Protein AF-A0A158M5Q3-F1 (afdb_monomer_lite)

Radius of gyration: 16.1 Å; chains: 1; bounding box: 41×41×48 Å

Structure (mmCIF, N/CA/C/O backbone):
data_AF-A0A158M5Q3-F1
#
_entry.id   AF-A0A158M5Q3-F1
#
loop_
_atom_site.group_PDB
_atom_site.id
_atom_site.type_symbol
_atom_site.label_atom_id
_atom_site.label_alt_id
_atom_site.label_comp_id
_atom_site.label_asym_id
_atom_site.label_entity_id
_atom_site.label_seq_id
_atom_site.pdbx_PDB_ins_code
_atom_site.Cartn_x
_atom_site.Cartn_y
_atom_site.Cartn_z
_atom_site.occupancy
_atom_site.B_iso_or_equiv
_atom_site.auth_seq_id
_atom_site.auth_comp_id
_atom_site.auth_asym_id
_atom_site.auth_atom_id
_atom_site.pdbx_PDB_model_num
ATOM 1 N N . MET A 1 1 ? 25.652 -7.211 -4.230 1.00 36.22 1 MET A N 1
ATOM 2 C CA . MET A 1 1 ? 25.562 -5.881 -3.590 1.00 36.22 1 MET A CA 1
ATOM 3 C C . MET A 1 1 ? 24.332 -5.898 -2.707 1.00 36.22 1 MET A C 1
ATOM 5 O O . MET A 1 1 ? 23.255 -6.157 -3.224 1.00 36.22 1 MET A O 1
ATOM 9 N N . CYS A 1 2 ? 24.493 -5.760 -1.390 1.00 32.19 2 CYS A N 1
ATOM 10 C CA . CYS A 1 2 ? 23.364 -5.743 -0.463 1.00 32.19 2 CYS A CA 1
ATOM 11 C C . CYS A 1 2 ? 22.443 -4.579 -0.832 1.00 32.19 2 CYS A C 1
ATOM 13 O O . CYS A 1 2 ? 22.856 -3.425 -0.743 1.00 32.19 2 CYS A O 1
ATOM 15 N N . CYS A 1 3 ? 21.218 -4.881 -1.257 1.00 48.75 3 CYS A N 1
ATOM 16 C CA . CYS A 1 3 ? 20.150 -3.894 -1.286 1.00 48.75 3 CYS A CA 1
ATOM 17 C C . CYS A 1 3 ? 19.891 -3.538 0.183 1.00 48.75 3 CYS A C 1
ATOM 19 O O . CYS A 1 3 ? 19.290 -4.317 0.924 1.00 48.75 3 CYS A O 1
ATOM 21 N N . ALA A 1 4 ? 20.507 -2.453 0.654 1.00 62.75 4 ALA A N 1
ATOM 22 C CA . ALA A 1 4 ? 20.333 -2.003 2.021 1.00 62.75 4 ALA A CA 1
ATOM 23 C C . ALA A 1 4 ? 18.850 -1.686 2.211 1.00 62.75 4 ALA A C 1
ATOM 25 O O . ALA A 1 4 ? 18.275 -0.895 1.467 1.00 62.75 4 ALA A O 1
ATOM 26 N N . ILE A 1 5 ? 18.238 -2.342 3.192 1.00 69.00 5 ILE A N 1
ATOM 27 C CA . ILE A 1 5 ? 16.877 -2.063 3.636 1.00 69.00 5 ILE A CA 1
ATOM 28 C C . ILE A 1 5 ? 16.784 -0.540 3.879 1.00 69.00 5 ILE A C 1
ATOM 30 O O . ILE A 1 5 ? 17.504 -0.052 4.753 1.00 69.00 5 ILE A O 1
ATOM 34 N N . PRO A 1 6 ? 15.964 0.234 3.132 1.00 79.88 6 PRO A N 1
ATOM 35 C CA . PRO A 1 6 ? 15.873 1.682 3.317 1.00 79.88 6 PRO A CA 1
ATOM 36 C C . PRO A 1 6 ? 15.484 2.019 4.760 1.00 79.88 6 PRO A C 1
ATOM 38 O O . PRO A 1 6 ? 14.729 1.249 5.373 1.00 79.88 6 PRO A O 1
ATOM 41 N N . PRO A 1 7 ? 15.968 3.150 5.303 1.00 86.25 7 PRO A N 1
ATOM 42 C CA . PRO A 1 7 ? 15.617 3.578 6.650 1.00 86.25 7 PRO A CA 1
ATOM 43 C C . PRO A 1 7 ? 14.099 3.726 6.780 1.00 86.25 7 PRO A C 1
ATOM 45 O O . PRO A 1 7 ? 13.416 4.129 5.840 1.00 86.25 7 PRO A O 1
ATOM 48 N N . ALA A 1 8 ? 13.563 3.371 7.947 1.00 88.19 8 ALA A N 1
ATOM 49 C CA . ALA A 1 8 ? 12.144 3.543 8.230 1.00 88.19 8 ALA A CA 1
ATOM 50 C C . ALA A 1 8 ? 11.768 5.035 8.209 1.00 88.19 8 ALA A C 1
ATOM 52 O O . ALA A 1 8 ? 12.529 5.869 8.701 1.00 88.19 8 ALA A O 1
ATOM 53 N N . GLU A 1 9 ? 10.568 5.362 7.718 1.00 90.44 9 GLU A N 1
ATOM 54 C CA . GLU A 1 9 ? 10.028 6.733 7.720 1.00 90.44 9 GLU A CA 1
ATOM 55 C C . GLU A 1 9 ? 8.699 6.795 8.503 1.00 90.44 9 GLU A C 1
ATOM 57 O O . GLU A 1 9 ? 7.627 6.950 7.907 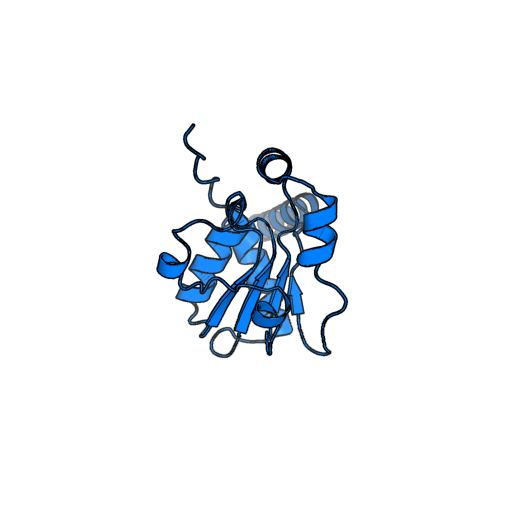1.00 90.44 9 GLU A O 1
ATOM 62 N N . PRO A 1 10 ? 8.724 6.679 9.849 1.00 90.75 10 PRO A N 1
ATOM 63 C CA . PRO A 1 10 ? 7.507 6.536 10.648 1.00 90.75 10 PRO A CA 1
ATOM 64 C C . PRO A 1 10 ? 6.583 7.752 10.588 1.00 90.75 10 PRO A C 1
ATOM 66 O O . PRO A 1 10 ? 5.369 7.589 10.567 1.00 90.75 10 PRO A O 1
ATOM 69 N N . LEU A 1 11 ? 7.133 8.971 10.532 1.00 89.88 11 LEU A N 1
ATOM 70 C CA . LEU A 1 11 ? 6.322 10.193 10.466 1.00 89.88 11 LEU A CA 1
ATOM 71 C C . LEU A 1 11 ? 5.507 10.277 9.172 1.00 89.88 11 LEU A C 1
ATOM 73 O O . LEU A 1 11 ? 4.345 10.674 9.215 1.00 89.88 11 LEU A O 1
ATOM 77 N N . ALA A 1 12 ? 6.082 9.852 8.044 1.00 89.00 12 ALA A N 1
ATOM 78 C CA . ALA A 1 12 ? 5.360 9.787 6.778 1.00 89.00 12 ALA A CA 1
ATOM 79 C C . ALA A 1 12 ? 4.217 8.762 6.855 1.00 89.00 12 ALA A C 1
ATOM 81 O O . ALA A 1 12 ? 3.086 9.075 6.499 1.00 89.00 12 ALA A O 1
ATOM 82 N N . ALA A 1 13 ? 4.484 7.580 7.422 1.00 92.62 13 ALA A N 1
ATOM 83 C CA . ALA A 1 13 ? 3.451 6.572 7.646 1.00 92.62 13 ALA A CA 1
ATOM 84 C C . ALA A 1 13 ? 2.337 7.061 8.591 1.00 92.62 13 ALA A C 1
ATOM 86 O O . ALA A 1 13 ? 1.164 6.823 8.332 1.00 92.62 13 ALA A O 1
ATOM 87 N N . LEU A 1 14 ? 2.668 7.780 9.668 1.00 92.62 14 LEU A N 1
ATOM 88 C CA . LEU A 1 14 ? 1.670 8.358 10.576 1.00 92.62 14 LEU A CA 1
ATOM 89 C C . LEU A 1 14 ? 0.802 9.419 9.889 1.00 92.62 14 LEU A C 1
ATOM 91 O O . LEU A 1 14 ? -0.396 9.503 10.166 1.00 92.62 14 LEU A O 1
ATOM 95 N N . ALA A 1 15 ? 1.383 10.215 8.991 1.00 90.50 15 ALA A N 1
ATOM 96 C CA . ALA A 1 15 ? 0.629 11.168 8.190 1.00 90.50 15 ALA A CA 1
ATOM 97 C C . ALA A 1 15 ? -0.339 10.452 7.230 1.00 90.50 15 ALA A C 1
ATOM 99 O O . ALA A 1 15 ? -1.514 10.820 7.187 1.00 90.50 15 ALA A O 1
ATOM 100 N N . ASP A 1 16 ? 0.095 9.372 6.571 1.00 93.06 16 ASP A N 1
ATOM 101 C CA . ASP A 1 16 ? -0.781 8.524 5.749 1.00 93.06 16 ASP A CA 1
ATOM 102 C C . ASP A 1 16 ? -1.927 7.927 6.584 1.00 93.06 16 ASP A C 1
ATOM 104 O O . ASP A 1 16 ? -3.096 8.029 6.211 1.00 93.06 16 ASP A O 1
ATOM 108 N N . LEU A 1 17 ? -1.628 7.367 7.763 1.00 94.81 17 LEU A N 1
ATOM 109 C CA . LEU A 1 17 ? -2.639 6.808 8.670 1.00 94.81 17 LEU A CA 1
ATOM 110 C C . LEU A 1 17 ? -3.659 7.852 9.119 1.00 94.81 17 LEU A C 1
ATOM 112 O O . LEU A 1 17 ? -4.843 7.538 9.247 1.00 94.81 17 LEU A O 1
ATOM 116 N N . ARG A 1 18 ? -3.224 9.094 9.361 1.00 93.88 18 ARG A N 1
ATOM 117 C CA . ARG A 1 18 ? -4.131 10.193 9.704 1.00 93.88 18 ARG A CA 1
ATOM 118 C C . ARG A 1 18 ? -5.091 10.480 8.553 1.00 93.88 18 ARG A C 1
ATOM 120 O O . ARG A 1 18 ? -6.288 10.591 8.808 1.00 93.88 18 ARG A O 1
ATOM 127 N N . VAL A 1 19 ? -4.588 10.567 7.321 1.00 92.94 19 VAL A N 1
ATOM 128 C CA . VAL A 1 19 ? -5.415 10.790 6.123 1.00 92.94 19 VAL A CA 1
ATOM 129 C C . VAL A 1 19 ? -6.410 9.645 5.937 1.00 92.94 19 VAL A C 1
ATOM 131 O O . VAL A 1 19 ? -7.607 9.890 5.791 1.00 92.94 19 VAL A O 1
ATOM 134 N N . ILE A 1 20 ? -5.943 8.396 6.035 1.00 95.12 20 ILE A N 1
ATOM 135 C CA . ILE A 1 20 ? -6.796 7.204 5.946 1.00 95.12 20 ILE A CA 1
ATOM 136 C C . ILE A 1 20 ? -7.895 7.261 7.007 1.00 95.12 20 ILE A C 1
ATOM 138 O O . ILE A 1 20 ? -9.070 7.113 6.684 1.00 95.12 20 ILE A O 1
ATOM 142 N N . ARG A 1 21 ? -7.544 7.547 8.264 1.00 95.06 21 ARG A N 1
ATOM 143 C CA . ARG A 1 21 ? -8.514 7.617 9.361 1.00 95.06 21 ARG A CA 1
ATOM 144 C C . ARG A 1 21 ? -9.535 8.735 9.180 1.00 95.06 21 ARG A C 1
ATOM 146 O O . ARG A 1 21 ? -10.699 8.539 9.505 1.00 95.06 21 ARG A O 1
ATOM 153 N N . GLN A 1 22 ? -9.126 9.895 8.674 1.00 93.50 22 GLN A N 1
ATOM 154 C CA . GLN A 1 22 ? -10.044 11.005 8.413 1.00 93.50 22 GLN A CA 1
ATOM 155 C C . GLN A 1 22 ? -11.044 10.676 7.301 1.00 93.50 22 GLN A C 1
ATOM 157 O O . GLN A 1 22 ? -12.206 11.052 7.406 1.00 93.50 22 GLN A O 1
ATOM 162 N N . ALA A 1 23 ? -10.609 9.958 6.265 1.00 94.31 23 ALA A N 1
ATOM 163 C CA . ALA A 1 23 ? -11.457 9.598 5.133 1.00 94.31 23 ALA A CA 1
ATOM 164 C C . ALA A 1 23 ? -12.320 8.346 5.379 1.00 94.31 23 ALA A C 1
ATOM 166 O O . ALA A 1 23 ? -13.414 8.245 4.831 1.00 94.31 23 ALA A O 1
ATOM 167 N N . LYS A 1 24 ? -11.829 7.380 6.167 1.00 94.88 24 LYS A N 1
ATOM 168 C CA . LYS A 1 24 ? -12.440 6.048 6.335 1.00 94.88 24 LYS A CA 1
ATOM 169 C C . LYS A 1 24 ? -12.928 5.739 7.753 1.00 94.88 24 LYS A C 1
ATOM 171 O O . LYS A 1 24 ? -13.619 4.750 7.958 1.00 94.88 24 LYS A O 1
ATOM 176 N N . GLY A 1 25 ? -12.576 6.553 8.746 1.00 93.38 25 GLY A N 1
ATOM 177 C CA . GLY A 1 25 ? -12.987 6.398 10.147 1.00 93.38 25 GLY A CA 1
ATOM 178 C C . GLY A 1 25 ? -12.188 5.359 10.948 1.00 93.38 25 GLY A C 1
ATOM 179 O O . GLY A 1 25 ? -11.713 5.674 12.043 1.00 93.38 25 GLY A O 1
ATOM 180 N N . GLY A 1 26 ? -12.000 4.149 10.411 1.00 92.88 26 GLY A N 1
ATOM 181 C CA . GLY A 1 26 ? -11.312 3.028 11.071 1.00 92.88 26 GLY A CA 1
ATOM 182 C C . GLY A 1 26 ? -10.411 2.222 10.132 1.00 92.88 26 GLY A C 1
ATOM 183 O O . GLY A 1 26 ? -10.350 2.508 8.942 1.00 92.88 26 GLY A O 1
ATOM 184 N N . PHE A 1 27 ? -9.695 1.229 10.676 1.00 96.81 27 PHE A N 1
ATOM 185 C CA . PHE A 1 27 ? -8.739 0.400 9.920 1.00 96.81 27 PHE A CA 1
ATOM 186 C C . PHE A 1 27 ? -9.158 -1.070 9.786 1.00 96.81 27 PHE A C 1
ATOM 188 O O . PHE A 1 27 ? -8.744 -1.729 8.841 1.00 96.81 27 PHE A O 1
ATOM 195 N N . THR A 1 28 ? -9.997 -1.576 10.692 1.00 96.44 28 THR A N 1
ATOM 196 C CA . THR A 1 28 ? -10.304 -3.010 10.859 1.00 96.44 28 THR A CA 1
ATOM 197 C C . THR A 1 28 ? -11.149 -3.634 9.753 1.00 96.44 28 THR A C 1
ATOM 199 O O . THR A 1 28 ? -11.327 -4.846 9.727 1.00 96.44 28 THR A O 1
ATOM 202 N N . GLU A 1 29 ? -11.673 -2.821 8.843 1.00 95.06 29 GLU A N 1
ATOM 203 C CA . GLU A 1 29 ? -12.469 -3.272 7.697 1.00 95.06 29 GLU A CA 1
ATOM 204 C C . GLU A 1 29 ? -11.802 -2.917 6.363 1.00 95.06 29 GLU A C 1
ATOM 206 O O . GLU A 1 29 ? -12.359 -3.197 5.308 1.00 95.06 29 GLU A O 1
ATOM 211 N N . LEU A 1 30 ? -10.607 -2.310 6.394 1.00 96.94 30 LEU A N 1
ATOM 212 C CA . LEU A 1 30 ? -9.972 -1.774 5.195 1.00 96.94 30 LEU A CA 1
ATOM 213 C C . LEU A 1 30 ? -9.127 -2.808 4.461 1.00 96.94 30 LEU A C 1
ATOM 215 O O . LEU A 1 30 ? -8.205 -3.405 5.020 1.00 96.94 30 LEU A O 1
ATOM 219 N N . ARG A 1 31 ? -9.365 -2.905 3.157 1.00 97.81 31 ARG A N 1
ATOM 220 C CA . ARG A 1 31 ? -8.466 -3.566 2.212 1.00 97.81 31 ARG A CA 1
ATOM 221 C C . ARG A 1 31 ? -7.540 -2.527 1.601 1.00 97.81 31 ARG A C 1
ATOM 223 O O . ARG A 1 31 ? -7.997 -1.597 0.932 1.00 97.81 31 ARG A O 1
ATOM 230 N N . VAL A 1 32 ? -6.238 -2.666 1.833 1.00 98.12 32 VAL A N 1
ATOM 231 C CA . VAL A 1 32 ? -5.242 -1.673 1.403 1.00 98.12 32 VAL A CA 1
ATOM 232 C C . VAL A 1 32 ? -4.311 -2.260 0.352 1.00 98.12 32 VAL A C 1
ATOM 234 O O . VAL A 1 32 ? -3.675 -3.289 0.575 1.00 98.12 32 VAL A O 1
ATOM 237 N N . ALA A 1 33 ? -4.189 -1.578 -0.785 1.00 98.06 33 ALA A N 1
ATOM 238 C CA . ALA A 1 33 ? -3.317 -1.965 -1.885 1.00 98.06 33 ALA A CA 1
ATOM 239 C C . ALA A 1 33 ? -2.126 -1.010 -2.008 1.00 98.06 33 ALA A C 1
ATOM 241 O O . ALA A 1 33 ? -2.296 0.179 -2.253 1.00 98.06 33 ALA A O 1
ATOM 242 N N . PHE A 1 34 ? -0.913 -1.534 -1.883 1.00 97.50 34 PHE A N 1
ATOM 243 C CA . PHE A 1 34 ? 0.335 -0.833 -2.159 1.00 97.50 34 PHE A CA 1
ATOM 244 C C . PHE A 1 34 ? 0.743 -1.087 -3.606 1.00 97.50 34 PHE A C 1
ATOM 246 O O . PHE A 1 34 ? 0.871 -2.242 -4.013 1.00 97.50 34 PHE A O 1
ATOM 253 N N . VAL A 1 35 ? 0.975 -0.027 -4.378 1.00 95.75 35 VAL A N 1
ATOM 254 C CA . VAL A 1 35 ? 1.354 -0.136 -5.791 1.00 95.75 35 VAL A CA 1
ATOM 255 C C . VAL A 1 35 ? 2.662 0.603 -6.043 1.00 95.75 35 VAL A C 1
ATOM 257 O O . VAL A 1 35 ? 2.747 1.805 -5.806 1.00 95.75 35 VAL A O 1
ATOM 260 N N . GLY A 1 36 ? 3.670 -0.112 -6.546 1.00 91.88 36 GLY A N 1
ATOM 261 C CA . GLY A 1 36 ? 4.933 0.463 -7.010 1.00 91.88 36 GLY A CA 1
ATOM 262 C C . GLY A 1 36 ? 6.164 0.002 -6.238 1.00 91.88 36 GLY A C 1
ATOM 263 O O . GLY A 1 36 ? 6.314 -1.186 -5.947 1.00 91.88 36 GLY A O 1
ATOM 264 N N . ASP A 1 37 ? 7.087 0.927 -5.969 1.00 91.56 37 ASP A N 1
ATOM 265 C CA . ASP A 1 37 ? 8.390 0.617 -5.380 1.00 91.56 37 ASP A CA 1
ATOM 266 C C . ASP A 1 37 ? 8.343 0.388 -3.861 1.00 91.56 37 ASP A C 1
ATOM 268 O O . ASP A 1 37 ? 8.621 1.281 -3.057 1.00 91.56 37 ASP A O 1
ATOM 272 N N . PHE A 1 38 ? 7.997 -0.834 -3.452 1.00 93.56 38 PHE A N 1
ATOM 273 C CA . PHE A 1 38 ? 7.992 -1.221 -2.041 1.00 93.56 38 PHE A CA 1
ATOM 274 C C . PHE A 1 38 ? 9.409 -1.452 -1.498 1.00 93.56 38 PHE A C 1
ATOM 276 O O . PHE A 1 38 ? 9.704 -1.097 -0.354 1.00 93.56 38 PHE A O 1
ATOM 283 N N . ALA A 1 39 ? 10.294 -2.042 -2.307 1.00 91.44 39 ALA A N 1
ATOM 284 C CA . ALA A 1 39 ? 11.650 -2.412 -1.908 1.00 91.44 39 ALA A CA 1
ATOM 285 C C . ALA A 1 39 ? 12.451 -1.216 -1.368 1.00 91.44 39 ALA A C 1
ATOM 287 O O . ALA A 1 39 ? 13.127 -1.349 -0.343 1.00 91.44 39 ALA A O 1
ATOM 288 N N . HIS A 1 40 ? 12.313 -0.047 -2.000 1.00 90.12 40 HIS A N 1
ATOM 289 C CA . HIS A 1 40 ? 13.074 1.153 -1.643 1.00 90.12 40 HIS A CA 1
ATOM 290 C C . HIS A 1 40 ? 12.271 2.194 -0.844 1.00 90.12 40 HIS A C 1
ATOM 292 O O . HIS A 1 40 ? 12.785 3.276 -0.566 1.00 90.12 40 HIS A O 1
ATOM 298 N N . SER A 1 41 ? 11.044 1.882 -0.409 1.00 90.50 41 SER A N 1
ATOM 299 C CA . SER A 1 41 ? 10.198 2.827 0.331 1.00 90.50 41 SER A CA 1
ATOM 300 C C . SER A 1 41 ? 10.200 2.573 1.845 1.00 90.50 41 SER A C 1
ATOM 302 O O . SER A 1 41 ? 9.565 1.642 2.352 1.00 90.50 41 SER A O 1
ATOM 304 N N . GLY A 1 42 ? 10.881 3.453 2.590 1.00 91.50 42 GLY A N 1
ATOM 305 C CA . GLY A 1 42 ? 10.826 3.498 4.056 1.00 91.50 42 GLY A CA 1
ATOM 306 C C . GLY A 1 42 ? 9.413 3.772 4.576 1.00 91.50 42 GLY A C 1
ATOM 307 O O . GLY A 1 42 ? 8.951 3.096 5.499 1.00 91.50 42 GLY A O 1
ATOM 308 N N . ARG A 1 43 ? 8.695 4.697 3.919 1.00 92.56 43 ARG A N 1
ATOM 309 C CA . ARG A 1 43 ? 7.268 4.984 4.151 1.00 92.56 43 ARG A CA 1
ATOM 310 C C . ARG A 1 43 ? 6.393 3.740 3.994 1.00 92.56 43 ARG A C 1
ATOM 312 O O . ARG A 1 43 ? 5.621 3.443 4.901 1.00 92.56 43 ARG A O 1
ATOM 319 N N . ALA A 1 44 ? 6.523 2.999 2.887 1.00 94.00 44 ALA A N 1
ATOM 320 C CA . ALA A 1 44 ? 5.688 1.824 2.619 1.00 94.00 44 ALA A CA 1
ATOM 321 C C . ALA A 1 44 ? 5.840 0.760 3.706 1.00 94.00 44 ALA A C 1
ATOM 323 O O . ALA A 1 44 ? 4.847 0.242 4.210 1.00 94.00 44 ALA A O 1
ATOM 324 N N . ARG A 1 45 ? 7.083 0.479 4.115 1.00 93.88 45 ARG A N 1
ATOM 325 C CA . ARG A 1 45 ? 7.358 -0.509 5.161 1.00 93.88 45 ARG A CA 1
ATOM 326 C C . ARG A 1 45 ? 6.793 -0.089 6.516 1.00 93.88 45 ARG A C 1
ATOM 328 O O . ARG A 1 45 ? 6.186 -0.911 7.199 1.00 93.88 45 ARG A O 1
ATOM 335 N N . SER A 1 46 ? 6.978 1.175 6.900 1.00 95.19 46 SER A N 1
ATOM 336 C CA . SER A 1 46 ? 6.425 1.711 8.147 1.00 95.19 46 SER A CA 1
ATOM 337 C C . SER A 1 46 ? 4.894 1.704 8.143 1.00 95.19 46 SER A C 1
ATOM 339 O O . SER A 1 46 ? 4.289 1.316 9.141 1.00 95.19 46 SER A O 1
ATOM 341 N N . LEU A 1 47 ? 4.266 2.075 7.023 1.00 96.25 47 LEU A N 1
ATOM 342 C CA . LEU A 1 47 ? 2.811 2.086 6.882 1.00 96.25 47 LEU A CA 1
ATOM 343 C C . LEU A 1 47 ? 2.226 0.672 6.920 1.00 96.25 47 LEU A C 1
ATOM 345 O O . LEU A 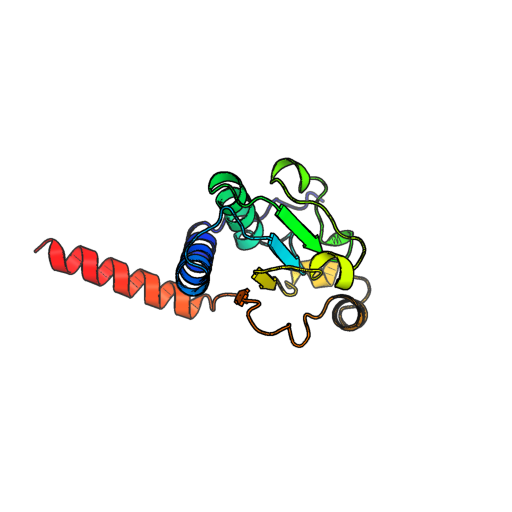1 47 ? 1.270 0.436 7.651 1.00 96.25 47 LEU A O 1
ATOM 349 N N . ALA A 1 48 ? 2.829 -0.273 6.198 1.00 96.50 48 ALA A N 1
ATOM 350 C CA . ALA A 1 48 ? 2.478 -1.690 6.241 1.00 96.50 48 ALA A CA 1
ATOM 351 C C . ALA A 1 48 ? 2.493 -2.242 7.671 1.00 96.50 48 ALA A C 1
ATOM 353 O O . ALA A 1 48 ? 1.504 -2.800 8.137 1.00 96.50 48 ALA A O 1
ATOM 354 N N . HIS A 1 49 ? 3.596 -2.026 8.393 1.00 95.75 49 HIS A N 1
ATOM 355 C CA . HIS A 1 49 ? 3.727 -2.483 9.773 1.00 95.75 49 HIS A CA 1
ATOM 356 C C . HIS A 1 49 ? 2.643 -1.882 10.684 1.00 95.75 49 HIS A C 1
ATOM 358 O O . HIS A 1 49 ? 2.028 -2.593 11.483 1.00 95.75 49 HIS A O 1
ATOM 364 N N . ALA A 1 50 ? 2.373 -0.583 10.540 1.00 96.75 50 ALA A N 1
ATOM 365 C CA . ALA A 1 50 ? 1.356 0.100 11.326 1.00 96.75 50 ALA A CA 1
ATOM 366 C C . ALA A 1 50 ? -0.069 -0.375 11.003 1.00 96.75 50 ALA A C 1
ATOM 368 O O . ALA A 1 50 ? -0.836 -0.622 11.926 1.00 96.75 50 ALA A O 1
ATOM 369 N N . LEU A 1 51 ? -0.425 -0.548 9.727 1.00 97.50 51 LEU A N 1
ATOM 370 C CA . LEU A 1 51 ? -1.746 -1.041 9.320 1.00 97.50 51 LEU A CA 1
ATOM 371 C C . LEU A 1 51 ? -2.003 -2.465 9.822 1.00 97.50 51 LEU A C 1
ATOM 373 O O . LEU A 1 51 ? -3.076 -2.726 10.362 1.00 97.50 51 LEU A O 1
ATOM 377 N N . THR A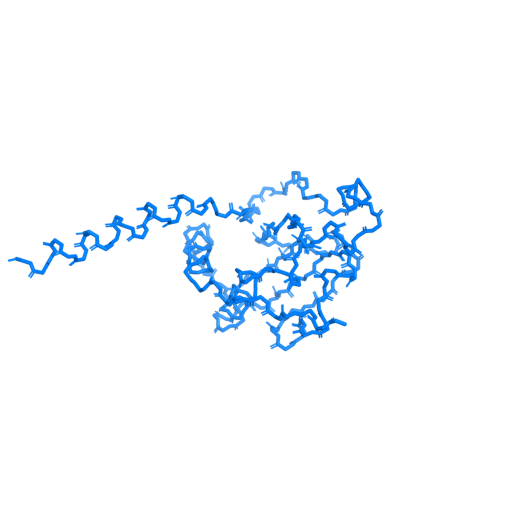 1 52 ? -1.006 -3.347 9.731 1.00 96.75 52 THR A N 1
ATOM 378 C CA . THR A 1 52 ? -1.080 -4.698 10.309 1.00 96.75 52 THR A CA 1
ATOM 379 C C . THR A 1 52 ? -1.287 -4.638 11.822 1.00 96.75 52 THR A C 1
ATOM 381 O O . THR A 1 52 ? -2.134 -5.342 12.361 1.00 96.75 52 THR A O 1
ATOM 384 N N . THR A 1 53 ? -0.579 -3.739 12.514 1.00 96.31 53 THR A N 1
ATOM 385 C CA . THR A 1 53 ? -0.724 -3.535 13.968 1.00 96.31 53 THR A CA 1
ATOM 386 C C . THR A 1 53 ? -2.102 -2.982 14.346 1.00 96.31 53 THR A C 1
ATOM 388 O O . THR A 1 53 ? -2.661 -3.343 15.377 1.00 96.31 53 THR A O 1
ATOM 391 N N . LEU A 1 54 ? -2.668 -2.115 13.506 1.00 96.44 54 LEU A N 1
ATOM 392 C CA . LEU A 1 54 ? -3.985 -1.502 13.689 1.00 96.44 54 LEU A CA 1
ATOM 393 C C . LEU A 1 54 ? -5.146 -2.421 13.271 1.00 96.44 54 LEU A C 1
ATOM 395 O O . LEU A 1 54 ? -6.304 -2.015 13.372 1.00 96.44 54 LEU A O 1
ATOM 399 N N . GLY A 1 55 ? -4.848 -3.646 12.831 1.00 96.00 55 GLY A N 1
ATOM 400 C CA . GLY A 1 55 ? -5.841 -4.670 12.528 1.00 96.00 55 GLY A CA 1
ATOM 401 C C . GLY A 1 55 ? -6.461 -4.559 11.140 1.00 96.00 55 GLY A C 1
ATOM 402 O O . GLY A 1 55 ? -7.569 -5.052 10.955 1.00 96.00 55 GLY A O 1
ATOM 403 N N . ALA A 1 56 ? -5.787 -3.921 10.176 1.00 97.44 56 ALA A N 1
ATOM 404 C CA . ALA A 1 56 ? -6.240 -3.948 8.789 1.00 97.44 56 ALA A CA 1
ATOM 405 C C . ALA A 1 56 ? -6.303 -5.406 8.288 1.00 97.44 56 ALA A C 1
ATOM 407 O O . ALA A 1 56 ? -5.284 -6.100 8.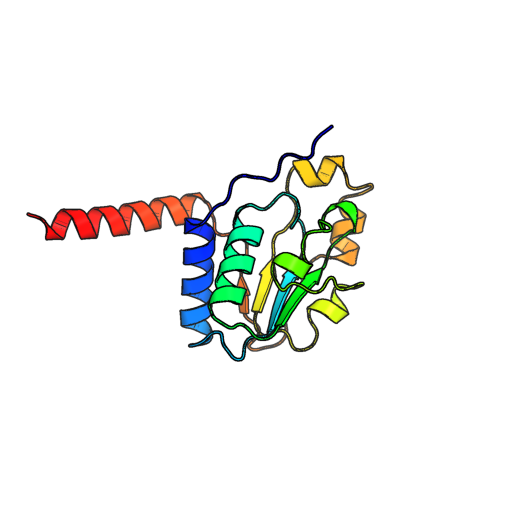329 1.00 97.44 56 ALA A O 1
ATOM 408 N N . PRO A 1 57 ? -7.477 -5.892 7.844 1.00 95.88 57 PRO A N 1
ATOM 409 C CA . PRO A 1 57 ? -7.698 -7.313 7.588 1.00 95.88 57 PRO A CA 1
ATOM 410 C C . PRO A 1 57 ? -6.951 -7.817 6.355 1.00 95.88 57 PRO A C 1
ATOM 412 O O . PRO A 1 57 ? -6.637 -9.003 6.272 1.00 95.88 57 PRO A O 1
ATOM 415 N N . GLU A 1 58 ? -6.676 -6.939 5.388 1.00 96.94 58 GLU A N 1
ATOM 416 C CA . GLU A 1 58 ? -6.018 -7.333 4.151 1.00 96.94 58 GLU A CA 1
ATOM 417 C C . GLU A 1 58 ? -5.104 -6.235 3.607 1.00 96.94 58 GLU A C 1
ATOM 419 O O . GLU A 1 58 ? -5.550 -5.137 3.266 1.00 96.94 58 GLU A O 1
ATOM 424 N N . LEU A 1 59 ? -3.821 -6.572 3.459 1.00 98.06 59 LEU A N 1
ATOM 425 C CA . LEU A 1 59 ? -2.828 -5.733 2.803 1.00 98.06 59 LEU A CA 1
ATOM 426 C C . LEU A 1 59 ? -2.279 -6.439 1.561 1.00 98.06 59 LEU A C 1
ATOM 428 O O . LEU A 1 59 ? -1.872 -7.604 1.600 1.00 98.06 59 LEU A O 1
ATOM 432 N N . ARG A 1 60 ? -2.236 -5.719 0.444 1.00 98.00 60 ARG A N 1
ATOM 433 C CA . ARG A 1 60 ? -1.797 -6.227 -0.858 1.00 98.00 60 ARG A CA 1
ATOM 434 C C . ARG A 1 60 ? -0.638 -5.405 -1.383 1.00 98.00 60 ARG A C 1
ATOM 436 O O . ARG A 1 60 ? -0.618 -4.195 -1.201 1.00 98.00 60 ARG A O 1
ATOM 443 N N . ALA A 1 61 ? 0.300 -6.041 -2.069 1.00 97.38 61 ALA A N 1
ATOM 444 C CA . ALA A 1 61 ? 1.403 -5.366 -2.745 1.00 97.38 61 ALA A CA 1
ATOM 445 C C . ALA A 1 61 ? 1.428 -5.756 -4.226 1.00 97.38 61 ALA A C 1
ATOM 447 O O . ALA A 1 61 ? 1.444 -6.941 -4.554 1.00 97.38 61 ALA A O 1
ATOM 448 N N . ALA A 1 62 ? 1.457 -4.768 -5.115 1.00 96.25 62 ALA A N 1
ATOM 449 C CA . ALA A 1 62 ? 1.543 -4.943 -6.558 1.00 96.25 62 ALA A CA 1
ATOM 450 C C . ALA A 1 62 ? 2.706 -4.135 -7.134 1.00 96.25 62 ALA A C 1
ATOM 452 O O . ALA A 1 62 ? 2.890 -2.955 -6.840 1.00 96.25 62 ALA A O 1
ATOM 453 N N . GLY A 1 63 ? 3.478 -4.779 -7.999 1.00 93.31 63 GLY A N 1
ATOM 454 C CA . GLY A 1 63 ? 4.608 -4.169 -8.674 1.00 93.31 63 GLY A CA 1
ATOM 455 C C . GLY A 1 63 ? 5.452 -5.213 -9.402 1.00 93.31 63 GLY A C 1
ATOM 456 O O . GLY A 1 63 ? 5.240 -6.419 -9.246 1.00 93.31 63 GLY A O 1
ATOM 457 N N . PRO A 1 64 ? 6.433 -4.777 -10.206 1.00 91.69 64 PRO A N 1
ATOM 458 C CA . PRO A 1 64 ? 7.437 -5.674 -10.758 1.00 91.69 64 PRO A CA 1
ATOM 459 C C . PRO A 1 64 ? 8.129 -6.459 -9.644 1.00 91.69 64 PRO A C 1
ATOM 461 O O . PRO A 1 64 ? 8.449 -5.897 -8.601 1.00 91.69 64 PRO A O 1
ATOM 464 N N . ARG A 1 65 ? 8.449 -7.733 -9.894 1.00 91.50 65 ARG A N 1
ATOM 465 C CA . ARG A 1 65 ? 9.113 -8.606 -8.909 1.00 91.50 65 ARG A CA 1
ATOM 466 C C . ARG A 1 65 ? 10.399 -8.002 -8.333 1.00 91.50 65 ARG A C 1
ATOM 468 O O . ARG A 1 65 ? 10.679 -8.195 -7.163 1.00 91.50 65 ARG A O 1
ATOM 475 N N . ALA A 1 66 ? 11.146 -7.237 -9.131 1.00 90.56 66 ALA A N 1
ATOM 476 C CA . ALA A 1 66 ? 12.356 -6.546 -8.682 1.00 90.56 66 ALA A CA 1
ATOM 477 C C . ALA A 1 66 ? 12.106 -5.478 -7.595 1.00 90.56 66 ALA A C 1
ATOM 479 O O . ALA A 1 66 ? 13.038 -5.101 -6.895 1.00 90.56 66 ALA A O 1
ATOM 480 N N . LEU A 1 67 ? 10.868 -4.990 -7.453 1.00 91.31 67 LEU A N 1
ATOM 481 C CA . LEU A 1 67 ? 10.468 -3.971 -6.477 1.00 91.31 67 LEU A CA 1
ATOM 482 C C . LEU A 1 67 ? 9.660 -4.540 -5.301 1.00 91.31 67 LEU A C 1
ATOM 484 O O . LEU A 1 67 ? 9.282 -3.793 -4.398 1.00 91.31 67 LEU A O 1
ATOM 488 N N . LEU A 1 68 ? 9.377 -5.845 -5.309 1.00 93.25 68 LEU A N 1
ATOM 489 C CA . LEU A 1 68 ? 8.643 -6.536 -4.255 1.00 93.25 68 LEU A CA 1
ATOM 490 C C . LEU A 1 68 ? 9.616 -7.436 -3.480 1.00 93.25 68 LEU A C 1
ATOM 492 O O . LEU A 1 68 ? 10.069 -8.441 -4.026 1.00 93.25 68 LEU A O 1
ATOM 496 N N . PRO A 1 69 ? 9.969 -7.094 -2.229 1.00 89.81 69 PRO A N 1
ATOM 497 C CA . PRO A 1 69 ? 10.893 -7.907 -1.448 1.00 89.81 69 PRO A CA 1
ATOM 498 C C . PRO A 1 69 ? 10.231 -9.210 -0.978 1.00 89.81 69 PRO A C 1
ATOM 500 O O . PRO A 1 69 ? 9.035 -9.244 -0.699 1.00 89.81 69 PRO A O 1
ATOM 503 N N . ASP A 1 70 ? 11.025 -10.260 -0.765 1.00 87.81 70 ASP A N 1
ATOM 504 C CA . ASP A 1 70 ? 10.528 -11.542 -0.232 1.00 87.81 70 ASP A CA 1
ATOM 505 C C . ASP A 1 70 ? 9.950 -11.417 1.197 1.00 87.81 70 ASP A C 1
ATOM 507 O O . ASP A 1 70 ? 9.204 -12.278 1.655 1.00 87.81 70 ASP A O 1
ATOM 511 N N . GLY A 1 71 ? 10.270 -10.318 1.893 1.00 87.19 71 GLY A N 1
ATOM 512 C CA . GLY A 1 71 ? 9.840 -9.992 3.256 1.00 87.19 71 GLY A CA 1
ATOM 513 C C . GLY A 1 71 ? 8.398 -9.473 3.414 1.00 87.19 71 GLY A C 1
ATOM 514 O O . GLY A 1 71 ? 8.050 -8.963 4.480 1.00 87.19 71 GLY A O 1
ATOM 515 N N . LEU A 1 72 ? 7.575 -9.507 2.360 1.00 92.25 72 LEU A N 1
ATOM 516 C CA . LEU A 1 72 ? 6.193 -9.003 2.389 1.00 92.25 72 LEU A CA 1
ATOM 517 C C . LEU A 1 72 ? 5.267 -9.773 3.355 1.00 92.25 72 LEU A C 1
ATOM 519 O O . LEU A 1 72 ? 4.553 -9.113 4.116 1.00 92.25 72 LEU A O 1
ATOM 523 N N . PRO A 1 73 ? 5.281 -11.123 3.406 1.00 93.31 73 PRO A N 1
ATOM 524 C CA . PRO A 1 73 ? 4.390 -11.873 4.294 1.00 93.31 73 PRO A CA 1
ATOM 525 C C . PRO A 1 73 ? 4.611 -11.572 5.781 1.00 93.31 73 PRO A C 1
ATOM 527 O O . PRO A 1 73 ? 3.658 -11.548 6.553 1.00 93.31 73 PRO A O 1
ATOM 530 N N . GLN A 1 74 ? 5.849 -11.276 6.187 1.00 91.56 74 GLN A N 1
ATOM 531 C CA . GLN A 1 74 ? 6.201 -10.902 7.563 1.00 91.56 74 GLN A CA 1
ATOM 532 C C . GLN A 1 74 ? 5.599 -9.550 7.971 1.00 91.56 74 GLN A C 1
ATOM 534 O O . GLN A 1 74 ? 5.454 -9.270 9.157 1.00 91.56 74 GLN A O 1
ATOM 539 N N . LEU A 1 75 ? 5.241 -8.715 6.994 1.00 90.25 75 LEU A N 1
ATOM 540 C CA . LEU A 1 75 ? 4.540 -7.451 7.200 1.00 90.25 75 LEU A CA 1
ATOM 541 C C . LEU A 1 75 ? 3.017 -7.601 7.083 1.00 90.25 75 LEU A C 1
ATOM 543 O O . LEU A 1 75 ? 2.315 -6.602 7.208 1.00 90.25 75 LEU A O 1
ATOM 547 N N . GLY A 1 76 ? 2.501 -8.812 6.844 1.00 92.12 76 GLY A N 1
ATOM 548 C CA . GLY A 1 76 ? 1.079 -9.070 6.605 1.00 92.12 76 GLY A CA 1
ATOM 549 C C . GLY A 1 76 ? 0.625 -8.788 5.170 1.00 92.12 76 GLY A C 1
ATOM 550 O O . GLY A 1 76 ? -0.575 -8.730 4.918 1.00 92.12 76 GLY A O 1
ATOM 551 N N . LEU A 1 77 ? 1.559 -8.602 4.225 1.00 96.31 77 LEU A N 1
ATOM 552 C CA . LEU A 1 77 ? 1.232 -8.320 2.828 1.00 96.31 77 LEU A CA 1
ATOM 553 C C . LEU A 1 77 ? 1.196 -9.577 1.967 1.00 96.31 77 LEU A C 1
ATOM 555 O O . LEU A 1 77 ? 2.099 -10.415 2.000 1.00 96.31 77 LEU A O 1
ATOM 559 N N . ARG A 1 78 ? 0.195 -9.625 1.087 1.00 96.00 78 ARG A N 1
ATOM 560 C CA . ARG A 1 78 ? 0.104 -10.576 -0.021 1.00 96.00 78 ARG A CA 1
ATOM 561 C C . ARG A 1 78 ? 0.586 -9.925 -1.318 1.00 96.00 78 ARG A C 1
ATOM 563 O O . ARG A 1 78 ? 0.058 -8.892 -1.731 1.00 96.00 78 ARG A O 1
ATOM 570 N N . ALA A 1 79 ? 1.563 -10.535 -1.986 1.00 96.31 79 ALA A N 1
ATOM 571 C CA . ALA A 1 79 ? 1.970 -10.106 -3.322 1.00 96.31 79 ALA A CA 1
ATOM 572 C C . ALA A 1 79 ? 0.885 -10.467 -4.352 1.00 96.31 79 ALA A C 1
ATOM 574 O O . ALA A 1 79 ? 0.393 -11.595 -4.367 1.00 96.31 79 ALA A O 1
ATOM 575 N N . CYS A 1 80 ? 0.524 -9.511 -5.204 1.00 96.44 80 CYS A N 1
ATOM 576 C CA . CYS A 1 80 ? -0.443 -9.671 -6.287 1.00 96.44 80 CYS A CA 1
ATOM 577 C C . CYS A 1 80 ? 0.285 -9.746 -7.634 1.00 96.44 80 CYS A C 1
ATOM 579 O O . CYS A 1 80 ? 1.264 -9.032 -7.868 1.00 96.44 80 CYS A O 1
ATOM 581 N N . ALA A 1 81 ? -0.204 -10.592 -8.538 1.00 93.25 81 ALA A N 1
ATOM 582 C CA . ALA A 1 81 ? 0.407 -10.814 -9.847 1.00 93.25 81 ALA A CA 1
ATOM 583 C C . ALA A 1 81 ? 0.077 -9.703 -10.856 1.00 93.25 81 ALA A C 1
ATOM 585 O O . ALA A 1 81 ? 0.777 -9.541 -11.858 1.00 93.25 81 ALA A O 1
ATOM 586 N N . SER A 1 82 ? -0.985 -8.936 -10.606 1.00 95.44 82 SER A N 1
ATOM 587 C CA . SER A 1 82 ? -1.429 -7.850 -11.478 1.00 95.44 82 SER A CA 1
ATOM 588 C C . SER A 1 82 ? -1.949 -6.655 -10.687 1.00 95.44 82 SER A C 1
ATOM 590 O O . SER A 1 82 ? -2.351 -6.778 -9.529 1.00 95.44 82 SER A O 1
ATOM 592 N N . LEU A 1 83 ? -1.971 -5.490 -11.339 1.00 95.19 83 LEU A N 1
ATOM 593 C CA . LEU A 1 83 ? -2.589 -4.290 -10.783 1.00 95.19 83 LEU A CA 1
ATOM 594 C C . LEU A 1 83 ? -4.088 -4.507 -10.525 1.00 95.19 83 LEU A C 1
ATOM 596 O O . LEU A 1 83 ? -4.583 -4.121 -9.474 1.00 95.19 83 LEU A O 1
ATOM 600 N N . ALA A 1 84 ? -4.790 -5.169 -11.449 1.00 95.62 84 ALA A N 1
ATOM 601 C CA . ALA A 1 84 ? -6.218 -5.454 -11.315 1.00 95.62 84 ALA A CA 1
ATOM 602 C C . ALA A 1 84 ? -6.524 -6.272 -10.050 1.00 95.62 84 ALA A C 1
ATOM 604 O O . ALA A 1 84 ? -7.417 -5.915 -9.294 1.00 95.62 84 ALA A O 1
ATOM 605 N N . GLU A 1 85 ? -5.731 -7.312 -9.778 1.00 96.50 85 GLU A N 1
ATOM 606 C CA . GLU A 1 85 ? -5.868 -8.124 -8.563 1.00 96.50 85 GLU A CA 1
ATOM 607 C C . GLU A 1 85 ? -5.632 -7.305 -7.285 1.00 96.50 85 GLU A C 1
ATOM 609 O O . GLU A 1 85 ? -6.343 -7.465 -6.294 1.00 96.50 85 GLU A O 1
ATOM 614 N N . ALA A 1 86 ? -4.644 -6.408 -7.291 1.00 96.56 86 ALA A N 1
ATOM 615 C CA . ALA A 1 86 ? -4.383 -5.569 -6.129 1.00 96.56 86 ALA A CA 1
ATOM 616 C C . ALA A 1 86 ? -5.527 -4.584 -5.860 1.00 96.56 86 ALA A C 1
ATOM 618 O O . ALA A 1 86 ? -5.889 -4.392 -4.703 1.00 96.56 86 ALA A O 1
ATOM 619 N N . LEU A 1 87 ? -6.104 -3.998 -6.913 1.00 96.44 87 LEU A N 1
ATOM 620 C CA . LEU A 1 87 ? -7.163 -2.991 -6.812 1.00 96.44 87 LEU A CA 1
ATOM 621 C C . LEU A 1 87 ? -8.561 -3.576 -6.560 1.00 96.44 87 LEU A C 1
ATOM 623 O O . LEU A 1 87 ? -9.457 -2.830 -6.169 1.00 96.44 87 LEU A O 1
ATOM 627 N N . ASP A 1 88 ? -8.761 -4.878 -6.771 1.00 96.19 88 ASP A N 1
ATOM 628 C CA . ASP A 1 88 ? -10.074 -5.520 -6.676 1.00 96.19 88 ASP A CA 1
ATOM 629 C C . ASP A 1 88 ? -10.702 -5.391 -5.276 1.00 96.19 88 ASP A C 1
ATOM 631 O O . ASP A 1 88 ? -10.279 -6.030 -4.310 1.00 96.19 88 ASP A O 1
ATOM 635 N N . GLY A 1 89 ? -11.710 -4.528 -5.146 1.00 95.69 89 GLY A N 1
ATOM 636 C CA . GLY A 1 89 ? -12.355 -4.238 -3.866 1.00 95.69 89 GLY A CA 1
ATOM 637 C C . GLY A 1 89 ? -11.432 -3.588 -2.829 1.00 95.69 89 GLY A C 1
ATOM 638 O O . GLY A 1 89 ? -11.664 -3.774 -1.638 1.00 95.69 89 GLY A O 1
ATOM 639 N N . ALA A 1 90 ? -10.376 -2.884 -3.252 1.00 97.25 90 ALA A N 1
ATOM 640 C CA . ALA A 1 90 ? -9.523 -2.113 -2.350 1.00 97.25 90 ALA A CA 1
ATOM 641 C C . ALA A 1 90 ? -10.229 -0.827 -1.883 1.00 97.25 90 ALA A C 1
ATOM 643 O O . ALA A 1 90 ? -10.759 -0.072 -2.694 1.00 97.25 90 ALA A O 1
ATOM 644 N N . ASP A 1 91 ? -10.173 -0.534 -0.583 1.00 97.69 91 ASP A N 1
ATOM 645 C CA . ASP A 1 91 ? -10.714 0.700 0.002 1.00 97.69 91 ASP A CA 1
ATOM 646 C C . ASP A 1 91 ? -9.719 1.856 -0.061 1.00 97.69 91 ASP A C 1
ATOM 648 O O . ASP A 1 91 ? -10.103 3.030 -0.127 1.00 97.69 91 ASP A O 1
ATOM 652 N N . VAL A 1 92 ? -8.433 1.509 0.012 1.00 97.81 92 VAL A N 1
ATOM 653 C CA . VAL A 1 92 ? -7.308 2.437 0.025 1.00 97.81 92 VAL A CA 1
ATOM 654 C C . VAL A 1 92 ? -6.238 1.934 -0.933 1.00 97.81 92 VAL A C 1
ATOM 656 O O . VAL A 1 92 ? -5.808 0.785 -0.856 1.00 97.81 92 VAL A O 1
ATOM 659 N N . VAL A 1 93 ? -5.761 2.820 -1.800 1.00 97.56 93 VAL A N 1
ATOM 660 C CA . VAL A 1 93 ? -4.642 2.569 -2.707 1.00 97.56 93 VAL A CA 1
ATOM 661 C C . VAL A 1 93 ? -3.496 3.492 -2.329 1.00 97.56 93 VAL A C 1
ATOM 663 O O . VAL A 1 93 ? -3.598 4.711 -2.463 1.00 97.56 93 VAL A O 1
ATOM 666 N N . VAL A 1 94 ? -2.405 2.903 -1.857 1.00 96.50 94 VAL A N 1
ATOM 667 C CA . VAL A 1 94 ? -1.151 3.585 -1.552 1.00 96.50 94 VAL A CA 1
ATOM 668 C C . VAL A 1 94 ? -0.276 3.541 -2.798 1.00 96.50 94 VAL A C 1
ATOM 670 O O . VAL A 1 94 ? 0.307 2.507 -3.132 1.00 96.50 94 VAL A O 1
ATOM 673 N N . ASP A 1 95 ? -0.186 4.671 -3.489 1.00 93.31 95 ASP A N 1
ATOM 674 C CA . ASP A 1 95 ? 0.676 4.824 -4.653 1.00 93.31 95 ASP A CA 1
ATOM 675 C C . ASP A 1 95 ? 2.094 5.203 -4.208 1.00 93.31 95 ASP A C 1
ATOM 677 O O . ASP A 1 95 ? 2.348 6.277 -3.650 1.00 93.31 95 ASP A O 1
ATOM 681 N N . LEU A 1 96 ? 3.026 4.278 -4.422 1.00 90.50 96 LEU A N 1
ATOM 682 C CA . LEU A 1 96 ? 4.433 4.427 -4.068 1.00 90.50 96 LEU A CA 1
ATOM 683 C C . LEU A 1 96 ? 5.246 5.077 -5.190 1.00 90.50 96 LEU A C 1
ATOM 685 O O . LEU A 1 96 ? 6.313 5.622 -4.913 1.00 90.50 96 LEU A O 1
ATOM 689 N N . GLY A 1 97 ? 4.745 5.053 -6.429 1.00 85.12 97 GLY A N 1
ATOM 690 C CA . GLY A 1 97 ? 5.484 5.509 -7.600 1.00 85.12 97 GLY A CA 1
ATOM 691 C C . GLY A 1 97 ? 6.793 4.741 -7.828 1.00 85.12 97 GLY A C 1
ATOM 692 O O . GLY A 1 97 ? 6.962 3.601 -7.386 1.00 85.12 97 GLY A O 1
ATOM 693 N N . LEU A 1 98 ? 7.716 5.380 -8.551 1.00 85.25 98 LEU A N 1
ATOM 694 C CA . LEU A 1 98 ? 9.081 4.898 -8.764 1.00 85.25 98 LEU A CA 1
ATOM 695 C C . LEU A 1 98 ? 10.084 5.812 -8.067 1.00 85.25 98 LEU A C 1
ATOM 697 O O . LEU A 1 98 ? 9.955 7.034 -8.118 1.00 85.25 98 LEU A O 1
ATOM 701 N N . THR A 1 99 ? 11.116 5.211 -7.482 1.00 82.81 99 THR A N 1
ATOM 702 C CA . THR A 1 99 ? 12.308 5.925 -7.014 1.00 82.81 99 THR A CA 1
ATOM 703 C C . THR A 1 99 ? 13.412 5.875 -8.072 1.00 82.81 99 THR A C 1
ATOM 705 O O . THR A 1 99 ? 13.373 5.053 -8.989 1.00 82.81 99 THR A O 1
ATOM 708 N N . GLU A 1 100 ? 14.443 6.711 -7.937 1.00 81.25 100 GLU A N 1
ATOM 709 C CA . GLU A 1 100 ? 15.636 6.629 -8.794 1.00 81.25 100 GLU A CA 1
ATOM 710 C C . GLU A 1 100 ? 16.325 5.258 -8.694 1.00 81.25 100 GLU A C 1
ATOM 712 O O . GLU A 1 100 ? 16.772 4.709 -9.701 1.00 81.25 100 GLU A O 1
ATOM 717 N N . ALA A 1 101 ? 16.339 4.656 -7.499 1.00 82.38 101 ALA A N 1
ATOM 718 C CA . ALA A 1 101 ? 16.883 3.317 -7.284 1.00 82.38 101 ALA A CA 1
ATOM 719 C C . ALA A 1 101 ? 16.118 2.253 -8.091 1.00 82.38 101 ALA A C 1
ATOM 721 O O . ALA A 1 101 ? 16.745 1.377 -8.692 1.00 82.38 101 ALA A O 1
ATOM 722 N N . ALA A 1 102 ? 14.787 2.370 -8.194 1.00 83.75 102 ALA A N 1
ATOM 723 C CA . ALA A 1 102 ? 13.973 1.481 -9.024 1.00 83.75 102 ALA A CA 1
ATOM 724 C C . ALA A 1 102 ? 14.368 1.530 -10.506 1.00 83.75 102 ALA A C 1
ATOM 726 O O . ALA A 1 102 ? 14.373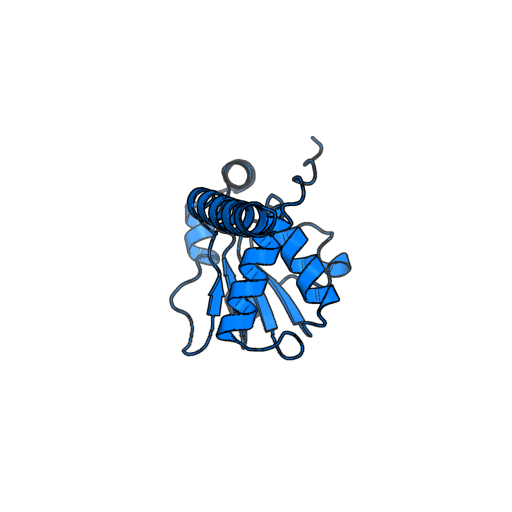 0.496 -11.172 1.00 83.75 102 ALA A O 1
ATOM 727 N N . LEU A 1 103 ? 14.738 2.703 -11.032 1.00 83.00 103 LEU A N 1
ATOM 728 C CA . LEU A 1 103 ? 15.104 2.850 -12.446 1.00 83.00 103 LEU A CA 1
ATOM 729 C C . LEU A 1 103 ? 16.334 2.013 -12.821 1.00 83.00 103 LEU A C 1
ATOM 731 O O . LEU A 1 103 ? 16.437 1.573 -13.960 1.00 83.00 103 LEU A O 1
ATOM 735 N N . SER A 1 104 ? 17.229 1.747 -11.863 1.00 84.94 104 SER A N 1
ATOM 736 C CA . SER A 1 104 ? 18.433 0.932 -12.078 1.00 84.94 104 SER A CA 1
ATOM 737 C C . SER A 1 104 ? 18.178 -0.580 -12.130 1.00 84.94 104 SER A C 1
ATOM 739 O O . SER A 1 104 ? 18.984 -1.320 -12.690 1.00 84.94 104 SER A O 1
ATOM 741 N N . VAL A 1 105 ? 17.064 -1.048 -11.554 1.00 86.69 105 VAL A N 1
ATOM 742 C CA . VAL A 1 105 ? 16.715 -2.480 -11.468 1.00 86.69 105 VAL A CA 1
ATOM 743 C C . VAL A 1 105 ? 15.584 -2.871 -12.416 1.00 86.69 105 VAL A C 1
ATOM 745 O O . VAL A 1 105 ? 15.313 -4.057 -12.614 1.00 86.69 105 VAL A O 1
ATOM 748 N N . LEU A 1 106 ? 14.909 -1.883 -13.003 1.00 85.38 106 LEU A N 1
ATOM 749 C CA . LEU A 1 106 ? 13.861 -2.094 -13.986 1.00 85.38 106 LEU A CA 1
ATOM 750 C C . LEU A 1 106 ? 14.433 -2.122 -15.407 1.00 85.38 106 LEU A C 1
ATOM 752 O O . LEU A 1 106 ? 15.262 -1.288 -15.756 1.00 85.38 106 LEU A O 1
ATOM 756 N N . PRO A 1 107 ? 13.928 -3.012 -16.277 1.00 82.12 107 PRO A N 1
ATOM 757 C CA . PRO A 1 107 ? 14.338 -3.039 -17.678 1.00 82.12 107 PRO A CA 1
ATOM 758 C C . PRO A 1 107 ? 13.818 -1.830 -18.474 1.00 82.12 107 PRO A C 1
ATOM 760 O O . PRO A 1 107 ? 14.419 -1.444 -19.470 1.00 82.12 107 PRO A O 1
ATOM 763 N N . SER A 1 108 ? 12.679 -1.251 -18.075 1.00 82.69 108 SER A N 1
ATOM 764 C CA . SER A 1 108 ? 12.044 -0.120 -18.760 1.00 82.69 108 SER A CA 1
ATOM 765 C C . SER A 1 108 ? 11.042 0.582 -17.840 1.00 82.69 108 SER A C 1
ATOM 767 O O . SER A 1 108 ? 10.095 -0.033 -17.341 1.00 82.69 108 SER A O 1
ATOM 769 N N . ALA A 1 109 ? 11.211 1.894 -17.654 1.00 80.19 109 ALA A N 1
ATOM 770 C CA . ALA A 1 109 ? 10.252 2.728 -16.926 1.00 80.19 109 ALA A CA 1
ATOM 771 C C . ALA A 1 109 ? 8.911 2.852 -17.675 1.00 80.19 109 ALA A C 1
ATOM 773 O O . ALA A 1 109 ? 7.848 2.901 -17.056 1.00 80.19 109 ALA A O 1
ATOM 774 N N . ALA A 1 110 ? 8.940 2.836 -19.011 1.00 80.44 110 ALA A N 1
ATOM 775 C CA . ALA A 1 110 ? 7.730 2.854 -19.828 1.00 80.44 110 ALA A CA 1
ATOM 776 C C . ALA A 1 110 ? 6.907 1.571 -19.637 1.00 80.44 110 ALA A C 1
ATOM 778 O O . ALA A 1 110 ? 5.681 1.619 -19.566 1.00 80.44 110 ALA A O 1
ATOM 779 N N . ASP A 1 111 ? 7.571 0.422 -19.515 1.00 83.50 111 ASP A N 1
ATOM 780 C CA . ASP A 1 111 ? 6.913 -0.867 -19.283 1.00 83.50 111 ASP A CA 1
ATOM 781 C C . ASP A 1 111 ? 6.286 -0.921 -17.893 1.00 83.50 111 ASP A C 1
ATOM 783 O O . ASP A 1 111 ? 5.174 -1.432 -17.739 1.00 83.50 111 ASP A O 1
ATOM 787 N N . TYR A 1 112 ? 6.969 -0.343 -16.900 1.00 87.00 112 TYR A N 1
ATOM 788 C CA . TYR A 1 112 ? 6.394 -0.138 -15.579 1.00 87.00 112 TYR A CA 1
ATOM 789 C C . TYR A 1 112 ? 5.116 0.700 -15.661 1.00 87.00 112 TYR A C 1
ATOM 791 O O . TYR A 1 112 ? 4.068 0.244 -15.208 1.00 87.00 112 TYR A O 1
ATOM 799 N N . ALA A 1 113 ? 5.179 1.880 -16.284 1.00 83.94 113 ALA A N 1
ATOM 800 C CA . ALA A 1 113 ? 4.038 2.784 -16.376 1.00 83.94 113 ALA A CA 1
ATOM 801 C C . ALA A 1 113 ? 2.842 2.118 -17.074 1.00 83.94 113 ALA A C 1
ATOM 803 O O . ALA A 1 113 ? 1.720 2.208 -16.590 1.00 83.94 113 ALA A O 1
ATOM 804 N N . ARG A 1 114 ? 3.070 1.363 -18.156 1.00 85.88 114 ARG A N 1
ATOM 805 C CA . ARG A 1 114 ? 1.989 0.645 -18.855 1.00 85.88 114 ARG A CA 1
ATOM 806 C C . ARG A 1 114 ? 1.312 -0.433 -18.003 1.00 85.88 114 ARG A C 1
ATOM 808 O O . ARG A 1 114 ? 0.140 -0.711 -18.224 1.00 85.88 114 ARG A O 1
ATOM 815 N N . ARG A 1 115 ? 2.037 -1.080 -17.085 1.00 88.62 115 ARG A N 1
ATOM 816 C CA . ARG A 1 115 ? 1.534 -2.233 -16.314 1.00 88.62 115 ARG A CA 1
ATOM 817 C C . ARG A 1 115 ? 1.042 -1.888 -14.912 1.00 88.62 115 ARG A C 1
ATOM 819 O O . ARG A 1 115 ? 0.173 -2.584 -14.398 1.00 88.62 115 ARG A O 1
ATOM 826 N N . TRP A 1 116 ? 1.623 -0.865 -14.297 1.00 89.50 116 TRP A N 1
ATOM 827 C CA . TRP A 1 116 ? 1.481 -0.595 -12.866 1.00 89.50 116 TRP A CA 1
ATOM 828 C C . TRP A 1 116 ? 1.075 0.846 -12.551 1.00 89.50 116 TRP A C 1
ATOM 830 O O . TRP A 1 116 ? 0.908 1.168 -11.378 1.00 89.50 116 TRP A O 1
ATOM 840 N N . ALA A 1 117 ? 0.896 1.720 -13.551 1.00 87.75 117 ALA A N 1
ATOM 841 C CA . ALA A 1 117 ? 0.365 3.052 -13.284 1.00 87.75 117 ALA A CA 1
ATOM 842 C C . ALA A 1 117 ? -1.064 2.956 -12.740 1.00 87.75 117 ALA A C 1
ATOM 844 O O . ALA A 1 117 ? -1.958 2.390 -13.372 1.00 87.75 117 ALA A O 1
ATOM 845 N N . VAL A 1 118 ? -1.279 3.554 -11.570 1.00 88.12 118 VAL A N 1
ATOM 846 C CA . VAL A 1 118 ? -2.605 3.656 -10.966 1.00 88.12 118 VAL A CA 1
ATOM 847 C C . VAL A 1 118 ? -3.407 4.706 -11.734 1.00 88.12 118 VAL A C 1
ATOM 849 O O . VAL A 1 118 ? -3.153 5.911 -11.620 1.00 88.12 118 VAL A O 1
ATOM 852 N N . GLY A 1 119 ? -4.360 4.231 -12.535 1.00 87.44 119 GLY A N 1
ATOM 853 C CA . GLY A 1 119 ? -5.318 5.062 -13.261 1.00 87.44 119 GLY A CA 1
ATOM 854 C C . GLY A 1 119 ? -6.406 5.659 -12.358 1.00 87.44 119 GLY A C 1
ATOM 855 O O . GLY A 1 119 ? -6.253 5.699 -11.132 1.00 87.44 119 GLY A O 1
ATOM 856 N N . PRO A 1 120 ? -7.514 6.135 -12.952 1.00 90.31 120 PRO A N 1
ATOM 857 C CA . PRO A 1 120 ? -8.711 6.500 -12.204 1.00 90.31 120 PRO A CA 1
ATOM 858 C C . PRO A 1 120 ? -9.182 5.325 -11.340 1.00 90.31 120 PRO A C 1
ATOM 860 O O . PRO A 1 120 ? -9.207 4.183 -11.799 1.00 90.31 120 PRO A O 1
ATOM 863 N N . LEU A 1 121 ? -9.528 5.612 -10.088 1.00 92.38 121 LEU A N 1
ATOM 864 C CA . LEU A 1 121 ? -10.051 4.626 -9.145 1.00 92.38 121 LEU A CA 1
ATOM 865 C C . LEU A 1 121 ? -11.571 4.752 -9.054 1.00 92.38 121 LEU A C 1
ATOM 867 O O . LEU A 1 121 ? -12.127 5.800 -9.377 1.00 92.38 121 LEU A O 1
ATOM 871 N N . ALA A 1 122 ? -12.226 3.676 -8.620 1.00 91.31 122 ALA A N 1
ATOM 872 C CA . ALA A 1 122 ? -13.663 3.674 -8.384 1.00 91.31 122 ALA A CA 1
ATOM 873 C C . ALA A 1 122 ? -14.063 4.680 -7.291 1.00 91.31 122 ALA A C 1
ATOM 875 O O . ALA A 1 122 ? -13.265 5.026 -6.412 1.00 91.31 122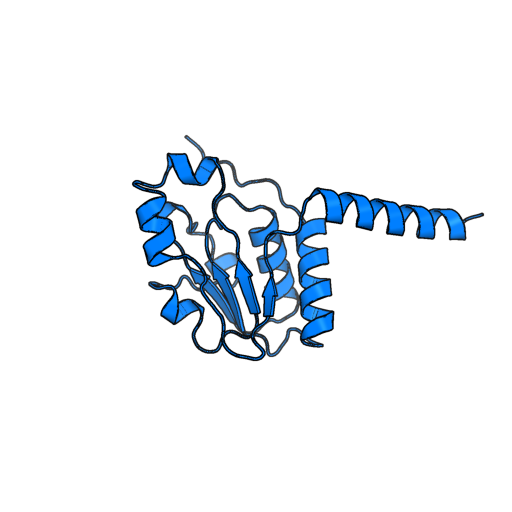 ALA A O 1
ATOM 876 N N . ASP A 1 123 ? -15.320 5.115 -7.333 1.00 90.56 123 ASP A N 1
ATOM 877 C CA . ASP A 1 123 ? -15.863 6.049 -6.354 1.00 90.56 123 ASP A CA 1
ATOM 878 C C . ASP A 1 123 ? -15.748 5.495 -4.929 1.00 90.56 123 ASP A C 1
ATOM 880 O O . ASP A 1 123 ? -16.010 4.324 -4.656 1.00 90.56 123 ASP A O 1
ATOM 884 N N . GLY A 1 124 ? -15.329 6.361 -4.007 1.00 91.69 124 GLY A N 1
ATOM 885 C CA . GLY A 1 124 ? -15.123 6.004 -2.606 1.00 91.69 124 GLY A CA 1
ATOM 886 C C . GLY A 1 124 ? -13.781 5.332 -2.302 1.00 91.69 124 GLY A C 1
ATOM 887 O O . GLY A 1 124 ? -13.452 5.197 -1.124 1.00 91.69 124 GLY A O 1
ATOM 888 N N . VAL A 1 125 ? -12.965 4.966 -3.295 1.00 95.94 125 VAL A N 1
ATOM 889 C CA . VAL A 1 125 ? -11.602 4.465 -3.056 1.00 95.94 125 VAL A CA 1
ATOM 890 C C . VAL A 1 125 ? -10.666 5.634 -2.746 1.00 95.94 125 VAL A C 1
ATOM 892 O O . VAL A 1 125 ? -10.547 6.585 -3.517 1.00 95.94 125 VAL A O 1
ATOM 895 N N . LEU A 1 126 ? -9.969 5.568 -1.610 1.00 95.50 126 LEU A N 1
ATOM 896 C CA . LEU A 1 126 ? -9.013 6.601 -1.219 1.00 95.50 126 LEU A CA 1
ATOM 897 C C . LEU A 1 126 ? -7.660 6.345 -1.887 1.00 95.50 126 LEU A C 1
ATOM 899 O O . LEU A 1 126 ? -7.026 5.326 -1.621 1.00 95.50 126 LEU A O 1
ATOM 903 N N . ARG A 1 127 ? -7.164 7.302 -2.674 1.00 94.50 127 ARG A N 1
ATOM 904 C CA . ARG A 1 127 ? -5.769 7.299 -3.131 1.00 94.50 127 ARG A CA 1
ATOM 905 C C . ARG A 1 127 ? -4.890 8.056 -2.145 1.00 94.50 127 ARG A C 1
ATOM 907 O O . ARG A 1 127 ? -5.063 9.256 -1.955 1.00 94.50 127 ARG A O 1
ATOM 914 N N . VAL A 1 128 ? -3.913 7.365 -1.575 1.00 91.81 128 VAL A N 1
ATOM 915 C CA . VAL A 1 128 ? -2.838 7.960 -0.780 1.00 91.81 128 VAL A CA 1
ATOM 916 C C . VAL A 1 128 ? -1.595 7.992 -1.660 1.00 91.81 128 VAL A C 1
ATOM 918 O O . VAL A 1 128 ? -1.002 6.958 -1.959 1.00 91.81 128 VAL A O 1
ATOM 921 N N . GLY A 1 129 ? -1.257 9.178 -2.159 1.00 82.06 129 GLY A N 1
ATOM 922 C CA . GLY A 1 129 ? -0.058 9.389 -2.968 1.00 82.06 129 GLY A CA 1
ATOM 923 C C . GLY A 1 129 ? 1.182 9.625 -2.114 1.00 82.06 129 GLY A C 1
ATOM 924 O O . GLY A 1 129 ? 1.131 9.628 -0.884 1.00 82.06 129 GLY A O 1
ATOM 925 N N . ALA A 1 130 ? 2.311 9.885 -2.771 1.00 65.94 130 ALA A N 1
ATOM 926 C CA . ALA A 1 130 ? 3.477 10.376 -2.060 1.00 65.94 130 ALA A CA 1
ATOM 927 C C . ALA A 1 130 ? 3.152 11.712 -1.378 1.00 65.94 130 ALA A C 1
ATOM 929 O O . ALA A 1 130 ? 2.862 12.699 -2.051 1.00 65.94 130 ALA A O 1
ATOM 930 N N . ILE A 1 131 ? 3.210 11.736 -0.045 1.00 59.44 131 ILE A N 1
ATOM 931 C CA . ILE A 1 131 ? 3.183 12.991 0.703 1.00 59.44 131 ILE A CA 1
ATOM 932 C C . ILE A 1 131 ? 4.386 13.818 0.258 1.00 59.44 131 ILE A C 1
ATOM 934 O O . ILE A 1 131 ? 5.526 13.348 0.315 1.00 59.44 131 ILE A O 1
ATOM 938 N N . ASP A 1 132 ? 4.120 15.047 -0.182 1.00 57.41 132 ASP A N 1
ATOM 939 C CA . ASP A 1 132 ? 5.164 16.026 -0.438 1.00 57.41 132 ASP A CA 1
ATOM 940 C C . ASP A 1 132 ? 5.984 16.204 0.849 1.00 57.41 132 ASP A C 1
ATOM 942 O O . ASP A 1 132 ? 5.471 16.605 1.897 1.00 57.41 132 ASP A O 1
ATOM 946 N N . ARG A 1 133 ? 7.275 15.869 0.780 1.00 55.62 133 ARG A N 1
ATOM 947 C CA . ARG A 1 133 ? 8.204 15.937 1.914 1.00 55.62 133 ARG A CA 1
ATOM 948 C C . ARG A 1 133 ? 8.289 17.362 2.474 1.00 55.62 133 ARG A C 1
ATOM 950 O O . ARG A 1 133 ? 8.489 17.527 3.674 1.00 55.62 133 ARG A O 1
ATOM 957 N N . HIS A 1 134 ? 8.065 18.371 1.633 1.00 51.19 134 HIS A N 1
ATOM 958 C CA . HIS A 1 134 ? 7.944 19.763 2.047 1.00 51.19 134 HIS A CA 1
ATOM 959 C C . HIS A 1 134 ? 6.657 20.018 2.843 1.00 51.19 134 HIS A C 1
ATOM 961 O O . HIS A 1 134 ? 6.695 20.655 3.895 1.00 51.19 134 HIS A O 1
ATOM 967 N N . ALA A 1 135 ? 5.524 19.463 2.406 1.00 53.41 135 ALA A N 1
ATOM 968 C CA . ALA A 1 135 ? 4.264 19.555 3.143 1.00 53.41 135 ALA A CA 1
ATOM 969 C C . ALA A 1 135 ? 4.338 18.845 4.507 1.00 53.41 135 ALA A C 1
ATOM 971 O O . ALA A 1 135 ? 3.782 19.343 5.488 1.00 53.41 135 ALA A O 1
ATOM 972 N N . LEU A 1 136 ? 5.063 17.723 4.594 1.00 61.38 136 LEU A N 1
ATOM 973 C CA . LEU A 1 136 ? 5.309 17.028 5.859 1.00 61.38 136 LEU A CA 1
ATOM 974 C C . LEU A 1 136 ? 6.179 17.863 6.811 1.00 61.38 136 LEU A C 1
ATOM 976 O O . LEU A 1 136 ? 5.835 17.974 7.984 1.00 61.38 136 LEU A O 1
ATOM 980 N N . ASP A 1 137 ? 7.253 18.493 6.317 1.00 63.75 137 ASP A N 1
ATOM 981 C CA . ASP A 1 137 ? 8.100 19.383 7.129 1.00 63.75 137 ASP A CA 1
ATOM 982 C C . ASP A 1 137 ? 7.301 20.580 7.664 1.00 63.75 137 ASP A C 1
ATOM 984 O O . ASP A 1 137 ? 7.326 20.880 8.859 1.00 63.75 137 ASP A O 1
ATOM 988 N N . MET A 1 138 ? 6.493 21.210 6.809 1.00 62.62 138 MET A N 1
ATOM 989 C CA . MET A 1 138 ? 5.615 22.313 7.204 1.00 62.62 138 MET A CA 1
ATOM 990 C C . MET A 1 138 ? 4.584 21.887 8.258 1.00 62.62 138 MET A C 1
ATOM 992 O O . MET A 1 138 ? 4.379 22.601 9.243 1.00 62.62 138 MET A O 1
ATOM 996 N N . ALA A 1 139 ? 3.976 20.707 8.107 1.00 57.56 139 ALA A N 1
ATOM 997 C CA . ALA A 1 139 ? 3.036 20.164 9.084 1.00 57.56 139 ALA A CA 1
ATOM 998 C C . ALA A 1 139 ? 3.718 19.827 10.421 1.00 57.56 139 ALA A C 1
ATOM 1000 O O . ALA A 1 139 ? 3.202 20.180 11.483 1.00 57.56 139 ALA A O 1
ATOM 1001 N N . SER A 1 140 ? 4.898 19.200 10.392 1.00 63.84 140 SER A N 1
ATOM 1002 C CA . SER A 1 140 ? 5.684 18.901 11.593 1.00 63.84 140 SER A CA 1
ATOM 1003 C C . SER A 1 140 ? 6.094 20.171 12.336 1.00 63.84 140 SER A C 1
ATOM 1005 O O . SER A 1 140 ? 5.954 20.232 13.557 1.00 63.84 140 SER A O 1
ATOM 1007 N N . ARG A 1 141 ? 6.529 21.214 11.619 1.00 68.38 141 ARG A N 1
ATOM 1008 C CA . ARG A 1 141 ? 6.874 22.518 12.205 1.00 68.38 141 ARG A CA 1
ATOM 1009 C C . ARG A 1 141 ? 5.665 23.213 12.816 1.00 68.38 141 ARG A C 1
ATOM 1011 O O . ARG A 1 141 ? 5.784 23.761 13.908 1.00 68.38 141 ARG A O 1
ATOM 1018 N N . ALA A 1 142 ? 4.506 23.156 12.162 1.00 62.78 142 ALA A N 1
ATOM 1019 C CA . ALA A 1 142 ? 3.268 23.714 12.699 1.00 62.78 142 ALA A CA 1
ATOM 1020 C C . ALA A 1 142 ? 2.843 23.017 14.005 1.00 62.78 142 ALA A C 1
ATOM 1022 O O . ALA A 1 142 ? 2.520 23.688 14.985 1.00 62.78 142 ALA A O 1
ATOM 1023 N N . VAL A 1 143 ? 2.908 21.681 14.053 1.00 68.75 143 VAL A N 1
ATOM 1024 C CA . VAL A 1 143 ? 2.600 20.900 15.265 1.00 68.75 143 VAL A CA 1
ATOM 1025 C C . VAL A 1 143 ? 3.597 21.196 16.386 1.00 68.75 143 VAL A C 1
ATOM 1027 O O . VAL A 1 143 ? 3.180 21.464 17.510 1.00 68.75 143 VAL A O 1
ATOM 1030 N N . LEU A 1 144 ? 4.900 21.206 16.090 1.00 70.50 144 LEU A N 1
ATOM 1031 C CA . LEU A 1 144 ? 5.939 21.557 17.064 1.00 70.50 144 LEU A CA 1
ATOM 1032 C C . LEU A 1 144 ? 5.742 22.971 17.607 1.00 70.50 144 LEU A C 1
ATOM 1034 O O . LEU A 1 144 ? 5.785 23.170 18.816 1.00 70.50 144 LEU A O 1
ATOM 1038 N N . SER A 1 145 ? 5.463 23.943 16.739 1.00 71.38 145 SER A N 1
ATOM 1039 C CA . SER A 1 145 ? 5.208 25.319 17.160 1.00 71.38 145 SER A CA 1
ATOM 1040 C C . SER A 1 145 ? 3.993 25.421 18.080 1.00 71.38 145 SER A C 1
ATOM 1042 O O . SER A 1 145 ? 4.032 26.188 19.036 1.00 71.38 145 SER A O 1
ATOM 1044 N N . HIS A 1 146 ? 2.928 24.657 17.823 1.00 69.38 146 HIS A N 1
ATOM 1045 C CA . HIS A 1 146 ? 1.737 24.648 18.670 1.00 69.38 146 HIS A CA 1
ATOM 1046 C C . HIS A 1 146 ? 2.003 24.001 20.038 1.00 69.38 146 HIS A C 1
ATOM 1048 O O . HIS A 1 146 ? 1.592 24.535 21.064 1.00 69.38 146 HIS A O 1
ATOM 1054 N N . LEU A 1 147 ? 2.750 22.892 20.062 1.00 71.31 147 LEU A N 1
ATOM 1055 C CA . LEU A 1 147 ? 3.159 22.225 21.301 1.00 71.31 147 LEU A CA 1
ATOM 1056 C C . LEU A 1 147 ? 4.079 23.108 22.153 1.00 71.31 147 LEU A C 1
ATOM 1058 O O . LEU A 1 147 ? 3.927 23.149 23.368 1.00 71.31 147 LEU A O 1
ATOM 1062 N N . MET A 1 148 ? 5.003 23.840 21.525 1.00 74.69 148 MET A N 1
ATOM 1063 C CA . MET A 1 148 ? 5.909 24.755 22.227 1.00 74.69 148 MET A CA 1
ATOM 1064 C C . MET A 1 148 ? 5.208 26.031 22.701 1.00 74.69 148 MET A C 1
ATOM 1066 O O . MET A 1 148 ? 5.537 26.539 23.767 1.00 74.69 148 MET A O 1
ATOM 1070 N N . ALA A 1 149 ? 4.214 26.527 21.961 1.00 70.75 149 ALA A N 1
ATOM 1071 C CA . ALA A 1 149 ? 3.416 27.681 22.374 1.00 70.75 149 ALA A CA 1
ATOM 1072 C C . ALA A 1 149 ? 2.499 27.389 23.578 1.00 70.75 149 ALA A C 1
ATOM 1074 O O . ALA A 1 149 ? 2.145 28.312 24.298 1.00 70.75 149 ALA A O 1
ATOM 1075 N N . GLY A 1 150 ? 2.123 26.126 23.808 1.00 53.00 150 GLY A N 1
ATOM 1076 C CA . GLY A 1 150 ? 1.326 25.707 24.969 1.00 53.00 150 GLY A CA 1
ATOM 1077 C C . GLY A 1 150 ? 2.134 25.413 26.240 1.00 53.00 150 GLY A C 1
ATOM 1078 O O . GLY A 1 150 ? 1.550 24.986 27.231 1.00 53.00 150 GLY A O 1
ATOM 1079 N N . MET A 1 151 ? 3.460 25.585 26.207 1.00 53.53 151 MET A N 1
ATOM 1080 C CA . MET A 1 151 ? 4.374 25.326 27.331 1.00 53.53 151 MET A CA 1
ATOM 1081 C C . MET A 1 151 ? 4.912 26.601 28.011 1.00 53.53 151 MET A C 1
ATOM 1083 O O . MET A 1 151 ? 5.724 26.489 28.931 1.00 53.53 151 MET A O 1
ATOM 1087 N N . ALA A 1 152 ? 4.493 27.784 27.555 1.00 47.91 152 ALA A N 1
ATOM 1088 C CA . ALA A 1 152 ? 4.825 29.091 28.128 1.00 47.91 152 ALA A CA 1
ATOM 1089 C C . ALA A 1 152 ? 3.606 29.682 28.847 1.00 47.91 152 ALA A C 1
ATOM 1091 O O . ALA A 1 152 ? 3.815 30.341 29.890 1.00 47.91 152 ALA A O 1
#

Foldseek 3Di:
DDLPQAAADQLQLVVLVVVCCVLPVALQAFAEEEFDQQRHDNNNLNNLQVSVVRNRPAYEYEFPPLRDDPCQVVSVYDYDPAQCVRQPPGQEYEYPHDDPVNVVRDPDPVVRCVTTPDDDHDPNRHYHYRDDPVVSVVVVVVVVVVVVVVVD

Secondary structure (DSSP, 8-state):
-----PPP-HHHHHHHHHHHHHHHS-STT-EEEEEE--TT-HHHHHHHHHHHHTT-SEEEEES-GGGS-TTSGGGTEEEESSHHHHHTT-SEEEEEE--HHHHHH-S-HHHHHHHH---PPPTTPEEE-PPPHHHHHHHHHHHHHHHHHTT-

Sequence (152 aa):
MCCAIPPAEPLAALADLRVIRQAKGGFTELRVAFVGDFAHSGRARSLAHALTTLGAPELRAAGPRALLPDGLPQLGLRACASLAEALDGADVVVDLGLTEAALSVLPSAADYARRWAVGPLADGVLRVGAIDRHALDMASRAVLSHLMAGMA

pLDDT: mean 86.19, std 13.84, range [32.19, 98.12]

InterPro domains:
  IPR036901 Aspartate/ornithine carbamoyltransferase superfamily [G3DSA:3.40.50.1370] (10-119)
  IPR036901 Aspartate/ornithine carbamoyltransferase superfamily [SSF53671] (10-118)

Organism: NCBI:txid1331206